Protein AF-A0A8H9XH12-F1 (afdb_monomer_lite)

pLDDT: mean 78.9, std 15.02, range [36.19, 98.56]

Structure (mmCIF, N/CA/C/O backbone):
data_AF-A0A8H9XH12-F1
#
_entry.id   AF-A0A8H9XH12-F1
#
loop_
_atom_site.group_PDB
_atom_site.id
_atom_site.type_symbol
_atom_site.label_atom_id
_atom_site.label_alt_id
_atom_site.label_comp_id
_atom_site.label_asym_id
_atom_site.label_entity_id
_atom_site.label_seq_id
_atom_site.pdbx_PDB_ins_code
_atom_site.Cartn_x
_atom_site.Cartn_y
_atom_site.Cartn_z
_atom_site.occupancy
_atom_site.B_iso_or_equiv
_atom_site.auth_seq_id
_atom_site.auth_comp_id
_atom_site.auth_asym_id
_atom_site.auth_atom_id
_atom_site.pdbx_PDB_model_num
ATOM 1 N N . MET A 1 1 ? 43.914 60.835 -54.145 1.00 37.31 1 MET A N 1
ATOM 2 C CA . MET A 1 1 ? 42.679 60.831 -53.328 1.00 37.31 1 MET A CA 1
ATOM 3 C C . MET A 1 1 ? 42.451 59.414 -52.824 1.00 37.31 1 MET A C 1
ATOM 5 O O . MET A 1 1 ? 42.849 58.476 -53.497 1.00 37.31 1 MET A O 1
ATOM 9 N N . ARG A 1 2 ? 41.960 59.294 -51.589 1.00 40.66 2 ARG A N 1
ATOM 10 C CA . ARG A 1 2 ? 42.021 58.115 -50.711 1.00 40.66 2 ARG A CA 1
ATOM 11 C C . ARG A 1 2 ? 41.244 56.916 -51.279 1.00 40.66 2 ARG A C 1
ATOM 13 O O . ARG A 1 2 ? 40.056 57.050 -51.544 1.00 40.66 2 ARG A O 1
ATOM 20 N N . GLY A 1 3 ? 41.914 55.771 -51.423 1.00 36.19 3 GLY A N 1
ATOM 21 C CA . GLY A 1 3 ? 41.292 54.472 -51.695 1.00 36.19 3 GLY A CA 1
ATOM 22 C C . GLY A 1 3 ? 40.954 53.767 -50.383 1.00 36.19 3 GLY A C 1
ATOM 23 O O . GLY A 1 3 ? 41.804 53.662 -49.501 1.00 36.19 3 GLY A O 1
ATOM 24 N N . ALA A 1 4 ? 39.699 53.355 -50.238 1.00 48.38 4 ALA A N 1
ATOM 25 C CA . ALA A 1 4 ? 39.167 52.674 -49.068 1.00 48.38 4 ALA A CA 1
ATOM 26 C C . ALA A 1 4 ? 39.126 51.148 -49.278 1.00 48.38 4 ALA A C 1
ATOM 28 O O . ALA A 1 4 ? 38.654 50.693 -50.316 1.00 48.38 4 ALA A O 1
ATOM 29 N N . GLY A 1 5 ? 39.532 50.397 -48.244 1.00 48.69 5 GLY A N 1
ATOM 30 C CA . GLY A 1 5 ? 39.209 48.977 -48.008 1.00 48.69 5 GLY A CA 1
ATOM 31 C C . GLY A 1 5 ? 40.157 47.946 -48.648 1.00 48.69 5 GLY A C 1
ATOM 32 O O . GLY A 1 5 ? 40.681 48.225 -49.722 1.00 48.69 5 GLY A O 1
ATOM 33 N N . PRO A 1 6 ? 40.378 46.750 -48.044 1.00 47.06 6 PRO A N 1
ATOM 34 C CA . PRO A 1 6 ? 39.585 46.108 -46.986 1.00 47.06 6 PRO A CA 1
ATOM 35 C C . PRO A 1 6 ? 40.439 45.465 -45.857 1.00 47.06 6 PRO A C 1
ATOM 37 O O . PRO A 1 6 ? 41.031 44.408 -46.041 1.00 47.06 6 PRO A O 1
ATOM 40 N N . CYS A 1 7 ? 40.430 46.023 -44.640 1.00 48.88 7 CYS A N 1
ATOM 41 C CA . CYS A 1 7 ? 40.978 45.349 -43.441 1.00 48.88 7 CYS A CA 1
ATOM 42 C C . CYS A 1 7 ? 39.920 44.573 -42.630 1.00 48.88 7 CYS A C 1
ATOM 44 O O . CYS A 1 7 ? 40.171 44.186 -41.494 1.00 48.88 7 CYS A O 1
ATOM 46 N N . ALA A 1 8 ? 38.728 44.334 -43.180 1.00 53.47 8 ALA A N 1
ATOM 47 C CA . ALA A 1 8 ? 37.582 43.836 -42.413 1.00 53.47 8 ALA A CA 1
ATOM 48 C C . ALA A 1 8 ? 37.115 42.418 -42.800 1.00 53.47 8 ALA A C 1
ATOM 50 O O . ALA A 1 8 ? 35.943 42.106 -42.625 1.00 53.47 8 ALA A O 1
ATOM 51 N N . LEU A 1 9 ? 37.997 41.556 -43.328 1.00 52.59 9 LEU A N 1
ATOM 52 C CA . LEU A 1 9 ? 37.641 40.159 -43.648 1.00 52.59 9 LEU A CA 1
ATOM 53 C C . LEU A 1 9 ? 38.366 39.086 -42.818 1.00 52.59 9 LEU A C 1
ATOM 55 O O . LEU A 1 9 ? 38.007 37.918 -42.908 1.00 52.59 9 LEU A O 1
ATOM 59 N N . ALA A 1 10 ? 39.338 39.443 -41.974 1.00 53.94 10 ALA A N 1
ATOM 60 C CA . ALA A 1 10 ? 40.112 38.449 -41.216 1.00 53.94 10 ALA A CA 1
ATOM 61 C C . ALA A 1 10 ? 39.46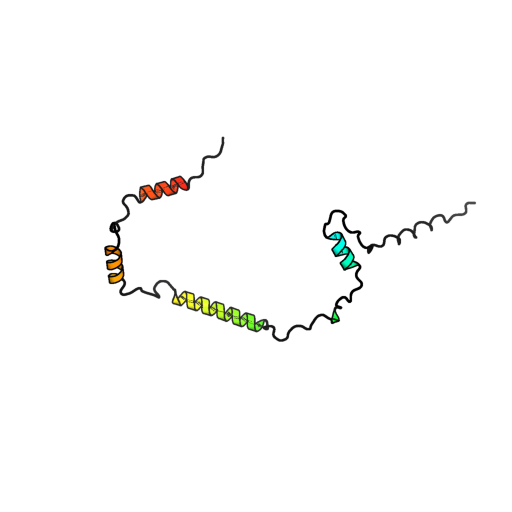4 38.008 -39.883 1.00 53.94 10 ALA A C 1
ATOM 63 O O . ALA A 1 10 ? 39.897 37.025 -39.292 1.00 53.94 10 ALA A O 1
ATOM 64 N N . GLY A 1 11 ? 38.425 38.701 -39.398 1.00 51.84 11 GLY A N 1
ATOM 65 C CA . GLY A 1 11 ? 37.828 38.441 -38.076 1.00 51.84 11 GLY A CA 1
ATOM 66 C C . GLY A 1 11 ? 36.705 37.396 -38.034 1.00 51.84 11 GLY A C 1
ATOM 67 O O . GLY A 1 11 ? 36.321 36.969 -36.951 1.00 51.84 11 GLY A O 1
ATOM 68 N N . LEU A 1 12 ? 36.167 36.974 -39.184 1.00 55.25 12 LEU A N 1
ATOM 69 C CA . LEU A 1 12 ? 34.961 36.129 -39.250 1.00 55.25 12 LEU A CA 1
ATOM 70 C C . LEU A 1 12 ? 35.242 34.617 -39.284 1.00 55.25 12 LEU A C 1
ATOM 72 O O . LEU A 1 12 ? 34.311 33.831 -39.152 1.00 55.25 12 LEU A O 1
ATOM 76 N N . LEU A 1 13 ? 36.504 34.192 -39.418 1.00 54.41 13 LEU A N 1
ATOM 77 C CA . LEU A 1 13 ? 36.868 32.767 -39.506 1.00 54.41 13 LEU A CA 1
ATOM 78 C C . LEU A 1 13 ? 37.330 32.150 -38.174 1.00 54.41 13 LEU A C 1
ATOM 80 O O . LEU A 1 13 ? 37.478 30.936 -38.088 1.00 54.41 13 LEU A O 1
ATOM 84 N N . ALA A 1 14 ? 37.509 32.947 -37.116 1.00 55.78 14 ALA A N 1
ATOM 85 C CA . ALA A 1 14 ? 37.891 32.438 -35.793 1.00 55.78 14 ALA A CA 1
ATOM 86 C C . ALA A 1 14 ? 36.697 31.918 -34.961 1.00 55.78 14 ALA A C 1
ATOM 88 O O . ALA A 1 14 ? 36.894 31.310 -33.913 1.00 55.78 14 ALA A O 1
ATOM 89 N N . GLY A 1 15 ? 35.458 32.137 -35.420 1.00 50.53 15 GLY A N 1
ATOM 90 C CA . GLY A 1 15 ? 34.238 31.786 -34.682 1.00 50.53 15 GLY A CA 1
ATOM 91 C C . GLY A 1 15 ? 33.797 30.321 -34.778 1.00 50.53 15 GLY A C 1
ATOM 92 O O . GLY A 1 15 ? 32.902 29.923 -34.042 1.00 50.53 15 GLY A O 1
ATOM 93 N N . CYS A 1 16 ? 34.402 29.512 -35.656 1.00 55.03 16 CYS A N 1
ATOM 94 C CA . CYS A 1 16 ? 34.032 28.100 -35.846 1.00 55.03 16 CYS A CA 1
ATOM 95 C C . CYS A 1 16 ? 34.990 27.105 -35.166 1.00 55.03 16 CYS A C 1
ATOM 97 O O . CYS A 1 16 ? 34.834 25.901 -35.344 1.00 55.03 16 CYS A O 1
ATOM 99 N N . ALA A 1 17 ? 35.983 27.582 -34.406 1.00 56.38 17 ALA A N 1
ATOM 100 C CA . ALA A 1 17 ? 36.949 26.717 -33.722 1.00 56.38 17 ALA A CA 1
ATOM 101 C C . ALA A 1 17 ? 36.485 26.247 -32.331 1.00 56.38 17 ALA A C 1
ATOM 103 O O . ALA A 1 17 ? 37.084 25.334 -31.766 1.00 56.38 17 ALA A O 1
ATOM 104 N N . SER A 1 18 ? 35.424 26.831 -31.765 1.00 57.66 18 SER A N 1
ATOM 105 C CA . SER A 1 18 ? 34.795 26.270 -30.574 1.00 57.66 18 SER A CA 1
ATOM 106 C 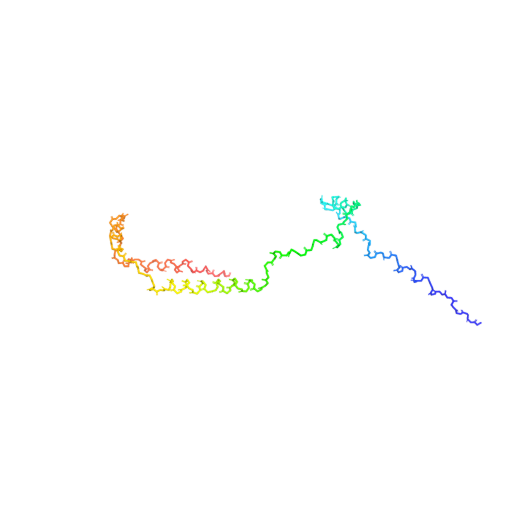C . SER A 1 18 ? 33.872 25.142 -31.012 1.00 57.66 18 SER A C 1
ATOM 108 O O . SER A 1 18 ? 32.787 25.370 -31.531 1.00 57.66 18 SER A O 1
ATOM 110 N N . THR A 1 19 ? 34.302 23.900 -30.824 1.00 61.59 19 THR A N 1
ATOM 111 C CA . THR A 1 19 ? 33.410 22.741 -30.862 1.00 61.59 19 THR A CA 1
ATOM 112 C C . THR A 1 19 ? 32.629 22.716 -29.543 1.00 61.59 19 THR A C 1
ATOM 114 O O . THR A 1 19 ? 33.185 22.258 -28.543 1.00 61.59 19 THR A O 1
ATOM 117 N N . PRO A 1 20 ? 31.361 23.180 -29.479 1.00 65.62 20 PRO A N 1
ATOM 118 C CA . PRO A 1 20 ? 30.571 23.139 -28.240 1.00 65.62 20 PRO A CA 1
ATOM 119 C C . PRO A 1 20 ? 30.271 21.703 -27.778 1.00 65.62 20 PRO A C 1
ATOM 121 O O . PRO A 1 20 ? 29.763 21.498 -26.683 1.00 65.62 20 PRO A O 1
ATOM 124 N N . PHE A 1 21 ? 30.604 20.718 -28.615 1.00 65.69 21 PHE A N 1
ATOM 125 C CA . PHE A 1 21 ? 30.478 19.286 -28.367 1.00 65.69 21 PHE A CA 1
ATOM 126 C C . PHE A 1 21 ? 31.837 18.599 -28.157 1.00 65.69 21 PHE A C 1
ATOM 128 O O . PHE A 1 21 ? 31.949 17.393 -28.367 1.00 65.69 21 PHE A O 1
ATOM 135 N N . ALA A 1 22 ? 32.888 19.345 -27.791 1.00 71.75 22 ALA A N 1
ATOM 136 C CA . ALA A 1 22 ? 34.147 18.725 -27.390 1.00 71.75 22 ALA A CA 1
ATOM 137 C C . ALA A 1 22 ? 33.898 17.795 -26.196 1.00 71.75 22 ALA A C 1
ATOM 139 O O . ALA A 1 22 ? 33.286 18.196 -25.204 1.00 71.75 22 ALA A O 1
ATOM 140 N N . ALA A 1 23 ? 34.369 16.553 -26.302 1.00 68.31 23 ALA A N 1
ATOM 141 C CA . ALA A 1 23 ? 34.312 15.614 -25.194 1.00 68.31 23 ALA A CA 1
ATOM 142 C C . ALA A 1 23 ? 35.084 16.199 -24.002 1.00 68.31 23 ALA A C 1
ATOM 144 O O . ALA A 1 23 ? 36.244 16.588 -24.144 1.00 68.31 23 ALA A O 1
ATOM 145 N N . ALA A 1 24 ? 34.434 16.277 -22.842 1.00 69.69 24 ALA A N 1
ATOM 146 C CA . ALA A 1 24 ? 35.089 16.720 -21.621 1.00 69.69 24 ALA A CA 1
ATOM 147 C C . ALA A 1 24 ? 36.175 15.711 -21.217 1.00 69.69 24 ALA A C 1
ATOM 149 O O . ALA A 1 24 ? 35.954 14.497 -21.254 1.00 69.69 24 ALA A O 1
ATOM 150 N N . GLU A 1 25 ? 37.347 16.209 -20.830 1.00 75.31 25 GLU A N 1
ATOM 151 C CA . GLU A 1 25 ? 38.378 15.373 -20.218 1.00 75.31 25 GLU A CA 1
ATOM 152 C C . GLU A 1 25 ? 37.912 14.897 -18.840 1.00 75.31 25 GLU A C 1
ATOM 154 O O . GLU A 1 25 ? 37.204 15.608 -18.120 1.00 75.31 25 GLU A O 1
ATOM 159 N N . ALA A 1 26 ? 38.287 13.672 -18.472 1.00 75.69 26 ALA A N 1
ATOM 160 C CA . ALA A 1 26 ? 37.901 13.133 -17.180 1.00 75.69 26 ALA A CA 1
ATOM 161 C C . ALA A 1 26 ? 38.588 13.902 -16.038 1.00 75.69 26 ALA A C 1
ATOM 163 O O . ALA A 1 26 ? 39.784 14.192 -16.132 1.00 75.69 26 ALA A O 1
ATOM 164 N N . PRO A 1 27 ? 37.867 14.195 -14.944 1.00 75.62 27 PRO A N 1
ATOM 165 C CA . PRO A 1 27 ? 38.437 14.881 -13.792 1.00 75.62 27 PRO A CA 1
ATOM 166 C C . PRO A 1 27 ? 39.510 14.002 -13.122 1.00 75.62 27 PRO A C 1
ATOM 168 O O . PRO A 1 27 ? 39.280 12.820 -12.851 1.00 75.62 27 PRO A O 1
ATOM 171 N N . ALA A 1 28 ? 40.699 14.573 -12.894 1.00 73.06 28 ALA A N 1
ATOM 172 C CA . ALA A 1 28 ? 41.904 13.853 -12.457 1.00 73.06 28 ALA A CA 1
ATOM 173 C C . ALA A 1 28 ? 41.820 13.276 -11.029 1.00 73.06 28 ALA A C 1
ATOM 175 O O . ALA A 1 28 ? 42.619 12.421 -10.655 1.00 73.06 28 ALA A O 1
ATOM 176 N N . ASP A 1 29 ? 40.860 13.740 -10.236 1.00 86.31 29 ASP A N 1
ATOM 177 C CA . ASP A 1 29 ? 40.598 13.358 -8.849 1.00 86.31 29 ASP A CA 1
ATOM 178 C C . ASP A 1 29 ? 39.547 12.242 -8.705 1.00 86.31 29 ASP A C 1
ATOM 180 O O . ASP A 1 29 ? 39.297 11.765 -7.597 1.00 86.31 29 ASP A O 1
ATOM 184 N N . SER A 1 30 ? 38.937 11.785 -9.805 1.00 82.06 30 SER A N 1
ATOM 185 C CA . SER A 1 30 ? 37.897 10.759 -9.747 1.00 82.06 30 SER A CA 1
ATOM 186 C C . SER A 1 30 ? 38.478 9.337 -9.794 1.00 82.06 30 SER A C 1
ATOM 188 O O . SER A 1 30 ? 39.086 8.949 -10.796 1.00 82.06 30 SER A O 1
ATOM 190 N N . PRO A 1 31 ? 38.212 8.485 -8.782 1.00 87.44 31 PRO A N 1
ATOM 191 C CA . PRO A 1 31 ? 38.685 7.098 -8.762 1.00 87.44 31 PRO A CA 1
ATOM 192 C C . PRO A 1 31 ? 38.038 6.218 -9.846 1.00 87.44 31 PRO A C 1
ATOM 194 O O . PRO A 1 31 ? 38.513 5.116 -10.107 1.00 87.44 31 PRO A O 1
ATOM 197 N N . VAL A 1 32 ? 36.961 6.688 -10.488 1.00 88.75 32 VAL A N 1
ATOM 198 C CA . VAL A 1 32 ? 36.243 5.968 -11.555 1.00 88.75 32 VAL A CA 1
ATOM 199 C C . VAL A 1 32 ? 36.489 6.553 -12.949 1.00 88.75 32 VAL A C 1
AT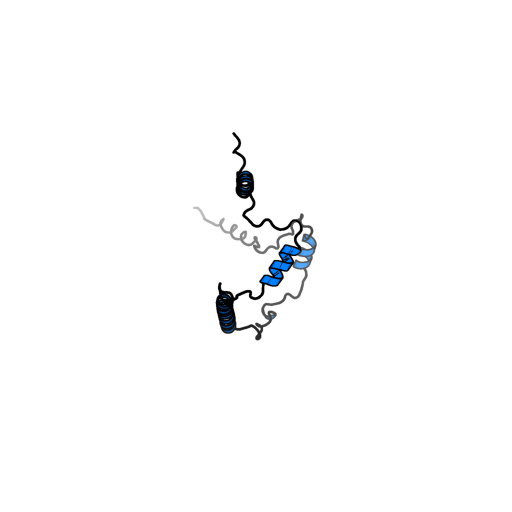OM 201 O O . VAL A 1 32 ? 35.961 6.024 -13.926 1.00 88.75 32 VAL A O 1
ATOM 204 N N . ALA A 1 33 ? 37.302 7.612 -13.067 1.00 86.44 33 ALA A N 1
ATOM 205 C CA . ALA A 1 33 ? 37.580 8.303 -14.329 1.00 86.44 33 ALA A CA 1
ATOM 206 C C . ALA A 1 33 ? 38.018 7.344 -15.444 1.00 86.44 33 ALA A C 1
ATOM 208 O O . ALA A 1 33 ? 37.477 7.389 -16.547 1.00 86.44 33 ALA A O 1
ATOM 209 N N . ALA A 1 34 ? 38.948 6.432 -15.145 1.00 84.50 34 ALA A N 1
ATOM 210 C CA . ALA A 1 34 ? 39.445 5.463 -16.118 1.00 84.50 34 ALA A CA 1
ATOM 211 C C . ALA A 1 34 ? 38.334 4.531 -16.633 1.00 84.50 34 ALA A C 1
ATOM 213 O O . ALA A 1 34 ? 38.204 4.349 -17.839 1.00 84.50 34 ALA A O 1
ATOM 214 N N . ALA A 1 35 ? 37.491 4.001 -15.742 1.00 85.62 35 ALA A N 1
ATOM 215 C CA . ALA A 1 35 ? 36.400 3.097 -16.111 1.00 85.62 35 ALA A CA 1
ATOM 216 C C . ALA A 1 35 ? 35.295 3.802 -16.917 1.00 85.62 35 ALA A C 1
ATOM 218 O O . ALA A 1 35 ? 34.751 3.230 -17.860 1.00 85.62 35 ALA A O 1
ATOM 219 N N . VAL A 1 36 ? 34.981 5.055 -16.574 1.00 85.81 36 VAL A N 1
ATOM 220 C CA . VAL A 1 36 ? 34.006 5.867 -17.316 1.00 85.81 36 VAL A CA 1
ATOM 221 C C . VAL A 1 36 ? 34.530 6.204 -18.710 1.00 85.81 36 VAL A C 1
ATOM 223 O O . VAL A 1 36 ? 33.791 6.055 -19.679 1.00 85.81 36 VAL A O 1
ATOM 226 N N . MET A 1 37 ? 35.798 6.607 -18.838 1.00 85.38 37 MET A N 1
ATOM 227 C CA . MET A 1 37 ? 36.392 6.932 -20.139 1.00 85.38 37 MET A CA 1
ATOM 228 C C . MET A 1 37 ? 36.564 5.708 -21.027 1.00 85.38 37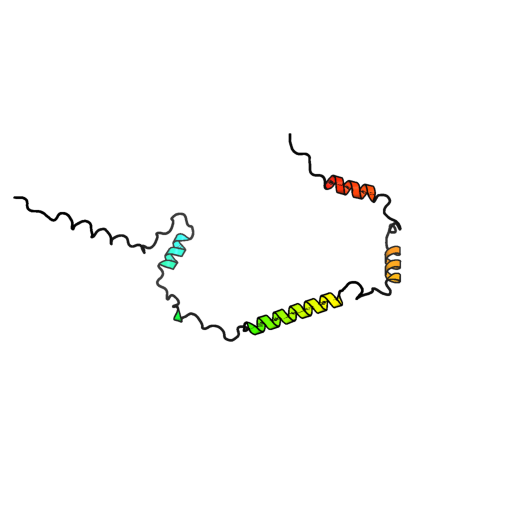 MET A C 1
ATOM 230 O O . MET A 1 37 ? 36.296 5.799 -22.222 1.00 85.38 37 MET A O 1
ATOM 234 N N . GLU A 1 38 ? 36.961 4.572 -20.455 1.00 85.81 38 GLU A N 1
ATOM 235 C CA . GLU A 1 38 ? 36.968 3.287 -21.154 1.00 85.81 38 GLU A CA 1
ATOM 236 C C . GLU A 1 38 ? 35.566 2.970 -21.678 1.00 85.81 38 GLU A C 1
ATOM 238 O O . GLU A 1 38 ? 35.374 2.675 -22.853 1.00 85.81 38 GLU A O 1
ATOM 243 N N . GLY A 1 39 ? 34.548 3.141 -20.832 1.00 84.00 39 GLY A N 1
ATOM 244 C CA . GLY A 1 39 ? 33.173 2.898 -21.224 1.00 84.00 39 GLY A CA 1
ATOM 245 C C . GLY A 1 39 ? 32.627 3.868 -22.279 1.00 84.00 39 GLY A C 1
ATOM 246 O O . GLY A 1 39 ? 31.853 3.444 -23.137 1.00 84.00 39 GLY A O 1
ATOM 247 N N . ALA A 1 40 ? 33.006 5.142 -22.217 1.00 83.25 40 ALA A N 1
ATOM 248 C CA . ALA A 1 40 ? 32.562 6.171 -23.154 1.00 83.25 40 ALA A CA 1
ATOM 249 C C . ALA A 1 40 ? 33.254 6.062 -24.521 1.00 83.25 40 ALA A C 1
ATOM 251 O O . ALA A 1 40 ? 32.659 6.409 -25.536 1.00 83.25 40 ALA A O 1
ATOM 252 N N . ARG A 1 41 ? 34.508 5.593 -24.546 1.00 83.25 41 ARG A N 1
ATOM 253 C CA . ARG A 1 41 ? 35.302 5.402 -25.771 1.00 83.25 41 ARG A CA 1
ATOM 254 C C . ARG A 1 41 ? 35.108 4.033 -26.408 1.00 83.25 41 ARG A C 1
ATOM 256 O O . ARG A 1 41 ? 35.443 3.877 -27.577 1.00 83.25 41 ARG A O 1
ATOM 263 N N . ALA A 1 42 ? 34.614 3.055 -25.652 1.00 85.19 42 ALA A N 1
ATOM 264 C CA . ALA A 1 42 ? 34.306 1.741 -26.181 1.00 85.19 42 ALA A CA 1
ATOM 265 C C . ALA A 1 42 ? 33.292 1.865 -27.325 1.00 85.19 42 ALA A C 1
ATOM 267 O O . ALA A 1 42 ? 32.185 2.378 -27.140 1.00 85.19 42 ALA A O 1
ATOM 268 N N . ASP A 1 43 ? 33.683 1.367 -28.493 1.00 78.25 43 ASP A N 1
ATOM 269 C CA . ASP A 1 43 ? 32.796 1.216 -29.637 1.00 78.25 43 ASP A CA 1
ATOM 270 C C . ASP A 1 43 ? 31.880 0.018 -29.371 1.00 78.25 43 ASP A C 1
ATOM 272 O O . ASP A 1 43 ? 32.292 -1.144 -29.431 1.00 78.25 43 ASP A O 1
ATOM 276 N N . ARG A 1 44 ? 30.656 0.311 -28.933 1.00 82.12 44 ARG A N 1
ATOM 277 C CA . ARG A 1 44 ? 29.645 -0.686 -28.578 1.00 82.12 44 ARG A CA 1
ATOM 278 C C . ARG A 1 44 ? 28.401 -0.411 -29.397 1.00 82.12 44 ARG A C 1
ATOM 280 O O . ARG A 1 44 ? 28.054 0.746 -29.622 1.00 82.12 44 ARG A O 1
ATOM 287 N N . ALA A 1 45 ? 27.688 -1.469 -29.764 1.00 84.69 45 ALA A N 1
ATOM 288 C CA . ALA A 1 45 ? 26.327 -1.315 -30.249 1.00 84.69 45 ALA A CA 1
ATOM 289 C C . ALA A 1 45 ? 25.485 -0.698 -29.122 1.00 84.69 45 ALA A C 1
ATOM 291 O O . ALA A 1 45 ? 25.266 -1.328 -28.084 1.00 84.69 45 ALA A O 1
ATOM 292 N N . TYR A 1 46 ? 25.080 0.557 -29.301 1.00 83.44 46 TYR A N 1
ATOM 293 C CA . TYR A 1 46 ? 24.125 1.206 -28.415 1.00 83.44 46 TYR A CA 1
ATOM 294 C C . TYR A 1 46 ? 22.718 0.805 -28.843 1.00 83.44 46 TYR A C 1
ATOM 296 O O . TYR A 1 46 ? 22.461 0.749 -30.045 1.00 83.44 46 TYR A O 1
ATOM 304 N N . PRO A 1 47 ? 21.813 0.543 -27.888 1.00 88.50 47 PRO A N 1
ATOM 305 C CA . PRO A 1 47 ? 20.420 0.341 -28.229 1.00 88.50 47 PRO A CA 1
ATOM 306 C C . PRO A 1 47 ? 19.881 1.606 -28.897 1.00 88.50 47 PRO A C 1
ATOM 308 O O . PRO A 1 47 ? 20.055 2.723 -28.399 1.00 88.50 47 PRO A O 1
ATOM 311 N N . GLU A 1 48 ? 19.239 1.422 -30.036 1.00 90.38 48 GLU A N 1
ATOM 312 C CA . GLU A 1 48 ? 18.534 2.468 -30.747 1.00 90.38 48 GLU A CA 1
ATOM 313 C C . GLU A 1 48 ? 17.141 2.676 -30.141 1.00 90.38 48 GLU A C 1
ATOM 315 O O . GLU A 1 48 ? 16.606 1.850 -29.401 1.00 90.38 48 GLU A O 1
ATOM 320 N N . PHE A 1 49 ? 16.487 3.786 -30.489 1.00 87.50 49 PHE A N 1
ATOM 321 C CA . PHE A 1 49 ? 15.100 4.019 -30.072 1.00 87.50 49 PHE A CA 1
ATOM 322 C C . PHE A 1 49 ? 14.133 2.934 -30.575 1.00 87.50 49 PHE A C 1
ATOM 324 O O . PHE A 1 49 ? 13.081 2.735 -29.971 1.00 87.50 49 PHE A O 1
ATOM 331 N N . CYS A 1 50 ? 14.477 2.231 -31.658 1.00 88.12 50 CYS A N 1
ATOM 332 C CA . CYS A 1 50 ? 13.703 1.107 -32.180 1.00 88.12 50 CYS A CA 1
ATOM 333 C C . CYS A 1 50 ? 13.862 -0.181 -31.351 1.00 88.12 50 CYS A C 1
ATOM 335 O O . CYS A 1 50 ? 12.998 -1.050 -31.443 1.00 88.12 50 CYS A O 1
ATOM 337 N N . ASP A 1 51 ? 14.894 -0.272 -30.502 1.00 92.75 51 ASP A N 1
ATOM 338 C CA . ASP A 1 51 ? 15.106 -1.393 -29.578 1.00 92.75 51 ASP A CA 1
ATOM 339 C C . ASP A 1 51 ? 14.259 -1.270 -28.303 1.00 92.75 51 ASP A C 1
ATOM 341 O O . ASP A 1 51 ? 14.221 -2.188 -27.479 1.00 92.75 51 ASP A O 1
ATOM 345 N N . ILE A 1 52 ? 13.566 -0.139 -28.116 1.00 88.88 52 ILE A N 1
ATOM 346 C CA . ILE A 1 52 ? 12.636 0.033 -27.002 1.00 88.88 52 ILE A CA 1
ATOM 347 C C . ILE A 1 52 ? 11.468 -0.940 -27.207 1.00 88.88 52 ILE A C 1
ATOM 349 O O . ILE A 1 52 ? 10.752 -0.838 -28.208 1.00 88.88 52 ILE A O 1
ATOM 353 N N . PRO A 1 53 ? 11.230 -1.866 -26.264 1.00 90.62 53 PRO A N 1
ATOM 354 C CA . PRO A 1 53 ? 10.138 -2.811 -26.394 1.00 90.62 53 PRO A CA 1
ATOM 355 C C . PRO A 1 53 ? 8.790 -2.075 -26.425 1.00 90.62 53 PRO A C 1
ATOM 357 O O . PRO A 1 53 ? 8.624 -1.037 -25.771 1.00 90.62 53 PRO A O 1
ATOM 360 N N . PRO A 1 54 ? 7.797 -2.610 -27.155 1.00 88.75 54 PRO A N 1
ATOM 361 C CA . PRO A 1 54 ? 6.458 -2.046 -27.153 1.00 88.75 54 PRO A CA 1
ATOM 362 C C . PRO A 1 54 ? 5.865 -2.076 -25.742 1.00 88.75 54 PRO A C 1
ATOM 364 O O . PRO A 1 54 ? 6.237 -2.897 -24.899 1.00 88.75 54 PRO A O 1
ATOM 367 N N . LYS A 1 55 ? 4.911 -1.173 -25.488 1.00 86.69 55 LYS A N 1
ATOM 368 C CA . LYS A 1 55 ? 4.180 -1.147 -24.219 1.00 86.69 55 LYS A CA 1
ATOM 369 C C . LYS A 1 55 ? 3.571 -2.537 -23.965 1.00 86.69 55 LYS A C 1
ATOM 371 O O . LYS A 1 55 ? 2.890 -3.034 -24.858 1.00 86.69 55 LYS A O 1
ATOM 376 N N . PRO A 1 56 ? 3.741 -3.118 -22.767 1.00 89.88 56 PRO A N 1
ATOM 377 C CA . PRO A 1 56 ? 3.068 -4.361 -22.424 1.00 89.88 56 PRO A CA 1
ATOM 378 C C . PRO A 1 56 ? 1.540 -4.215 -22.510 1.00 89.88 56 PRO A C 1
ATOM 380 O O . PRO A 1 56 ? 0.974 -3.172 -22.151 1.00 89.88 56 PRO A O 1
ATOM 383 N N . ASP A 1 57 ? 0.877 -5.263 -22.993 1.00 90.25 57 ASP A N 1
ATOM 384 C CA . ASP A 1 57 ? -0.583 -5.303 -23.157 1.00 90.25 57 ASP A CA 1
ATOM 385 C C . ASP A 1 57 ? -1.313 -5.738 -21.876 1.00 90.25 57 ASP A C 1
ATOM 387 O O . ASP A 1 57 ? -2.519 -5.542 -21.742 1.00 90.25 57 ASP A O 1
ATOM 391 N N . ASP A 1 58 ? -0.580 -6.280 -20.903 1.00 89.88 58 ASP A N 1
ATOM 392 C CA . ASP A 1 58 ? -1.066 -6.772 -19.610 1.00 89.88 58 ASP A CA 1
ATOM 393 C C . ASP A 1 58 ? -1.100 -5.689 -18.516 1.00 89.88 58 ASP A C 1
ATOM 395 O O . ASP A 1 58 ? -1.315 -5.968 -17.333 1.00 89.88 58 ASP A O 1
ATOM 399 N N . VAL A 1 59 ? -0.937 -4.420 -18.896 1.00 91.75 59 VAL A N 1
ATOM 400 C CA . VAL A 1 59 ? -1.038 -3.302 -17.959 1.00 91.75 59 VAL A CA 1
ATOM 401 C C . VAL A 1 59 ? -2.503 -3.009 -17.656 1.00 91.75 59 VAL A C 1
ATOM 403 O O . VAL A 1 59 ? -3.292 -2.678 -18.543 1.00 91.75 59 VAL A O 1
ATOM 406 N N . ARG A 1 60 ? -2.850 -3.039 -16.364 1.00 92.44 60 ARG A N 1
ATOM 407 C CA . ARG A 1 60 ? -4.185 -2.677 -15.872 1.00 92.44 60 ARG A CA 1
ATOM 408 C C . ARG A 1 60 ? -4.638 -1.317 -16.442 1.00 92.44 60 ARG A C 1
ATOM 410 O O . ARG A 1 60 ? -3.973 -0.306 -16.189 1.00 92.44 60 ARG A O 1
ATOM 417 N N . PRO A 1 61 ? -5.794 -1.239 -17.128 1.00 94.06 61 PRO A N 1
ATOM 418 C CA . PRO A 1 61 ? -6.300 0.017 -17.664 1.00 94.06 61 PRO A CA 1
ATOM 419 C C . PRO A 1 61 ? -6.746 0.978 -16.544 1.00 94.06 61 PRO A C 1
ATOM 421 O O . PRO A 1 61 ? -7.220 0.540 -15.492 1.00 94.06 61 PRO A O 1
ATOM 424 N N . PRO A 1 62 ? -6.702 2.307 -16.763 1.00 94.38 62 PRO A N 1
ATOM 425 C CA . PRO A 1 62 ? -7.052 3.301 -15.739 1.00 94.38 62 PRO A CA 1
ATOM 426 C C . PRO A 1 62 ? -8.443 3.121 -15.109 1.00 94.38 62 PRO A C 1
ATOM 428 O O . PRO A 1 62 ? -8.635 3.361 -13.919 1.00 94.38 62 PRO A O 1
ATOM 431 N N . ARG A 1 63 ? -9.431 2.651 -15.883 1.00 95.88 63 ARG A N 1
ATOM 432 C CA . ARG A 1 63 ? -10.787 2.397 -15.366 1.00 95.88 63 ARG A CA 1
ATOM 433 C C . ARG A 1 63 ? -10.833 1.265 -14.341 1.00 95.88 63 ARG A C 1
ATOM 435 O O . ARG A 1 63 ? -11.661 1.305 -13.436 1.00 95.88 63 ARG A O 1
ATOM 442 N N . GLU A 1 64 ? -9.965 0.269 -14.465 1.00 96.50 64 GLU A N 1
ATOM 443 C CA . GLU A 1 64 ? -9.882 -0.817 -13.489 1.00 96.50 64 GLU A CA 1
ATOM 444 C C . GLU A 1 64 ? -9.222 -0.363 -12.191 1.00 96.50 64 GLU A C 1
ATOM 446 O O . GLU A 1 64 ? -9.661 -0.774 -11.119 1.00 96.50 64 GLU A O 1
ATOM 451 N N . TRP A 1 65 ? -8.257 0.561 -12.257 1.00 97.31 65 TRP A N 1
ATOM 452 C CA . TRP A 1 65 ? -7.742 1.234 -11.062 1.00 97.31 65 TRP A CA 1
ATOM 453 C C . TRP A 1 65 ? -8.841 1.990 -10.318 1.00 97.31 65 TRP A C 1
ATOM 455 O O . TRP A 1 65 ? -8.993 1.809 -9.113 1.00 97.31 65 TRP A O 1
ATOM 465 N N . ALA A 1 66 ? -9.658 2.767 -11.033 1.00 96.75 66 ALA A N 1
ATOM 466 C CA . ALA A 1 66 ? -10.774 3.489 -10.424 1.00 96.75 66 ALA A CA 1
ATOM 467 C C . ALA A 1 66 ? -11.774 2.544 -9.732 1.00 96.75 66 ALA A C 1
ATOM 469 O O . ALA A 1 66 ? -12.233 2.825 -8.626 1.00 96.75 66 ALA A O 1
ATOM 470 N N . ARG A 1 67 ? -12.076 1.391 -10.346 1.00 97.94 67 ARG A N 1
ATOM 471 C CA . ARG A 1 67 ? -12.933 0.358 -9.738 1.00 97.94 67 ARG A CA 1
ATOM 472 C C . ARG A 1 67 ? -12.312 -0.248 -8.481 1.00 97.94 67 ARG A C 1
ATOM 474 O O . ARG A 1 67 ? -13.021 -0.427 -7.496 1.00 97.94 67 ARG A O 1
ATOM 481 N N . ALA A 1 68 ? -11.014 -0.547 -8.507 1.00 97.75 68 ALA A N 1
ATOM 482 C CA . ALA A 1 68 ? -10.306 -1.089 -7.352 1.00 97.75 68 ALA A CA 1
ATOM 483 C C . ALA A 1 68 ? -10.314 -0.102 -6.173 1.00 97.75 68 ALA A C 1
ATOM 485 O O . ALA A 1 68 ? -10.619 -0.496 -5.053 1.00 97.75 68 ALA A O 1
ATOM 486 N N . VAL A 1 69 ? -10.071 1.186 -6.434 1.00 98.25 69 VAL A N 1
ATOM 487 C CA . VAL A 1 69 ? -10.147 2.241 -5.410 1.00 98.25 69 VAL A CA 1
ATOM 488 C C . VAL A 1 69 ? -11.557 2.342 -4.828 1.00 98.25 69 VAL A C 1
ATOM 490 O O . VAL A 1 69 ? -11.718 2.340 -3.611 1.00 98.25 69 VAL A O 1
ATOM 493 N N . ALA A 1 70 ? -12.590 2.355 -5.674 1.00 98.06 70 ALA A N 1
ATOM 494 C CA . ALA A 1 70 ? -13.974 2.398 -5.207 1.00 98.06 70 ALA A CA 1
ATOM 495 C C . ALA A 1 70 ? -14.347 1.182 -4.337 1.00 98.06 70 ALA A C 1
ATOM 497 O O . ALA A 1 70 ? -15.108 1.321 -3.380 1.00 98.06 70 ALA A O 1
ATOM 498 N N . ALA A 1 71 ? -13.808 -0.003 -4.647 1.00 98.12 71 ALA A N 1
ATOM 499 C CA . ALA A 1 71 ? -13.996 -1.189 -3.819 1.00 98.12 71 ALA A CA 1
ATOM 500 C C . ALA A 1 71 ? -13.343 -1.024 -2.438 1.00 98.12 71 ALA A C 1
ATOM 502 O O . ALA A 1 71 ? -14.015 -1.242 -1.436 1.00 98.12 71 ALA A O 1
ATOM 503 N N . VAL A 1 72 ? -12.092 -0.554 -2.386 1.00 98.44 72 VAL A N 1
ATOM 504 C CA . VAL A 1 72 ? -11.365 -0.320 -1.126 1.00 98.44 72 VAL A CA 1
ATOM 505 C C . VAL A 1 72 ? -12.075 0.704 -0.239 1.00 98.44 72 VAL A C 1
ATOM 507 O O . VAL A 1 72 ? -12.218 0.476 0.958 1.00 98.44 72 VAL A O 1
ATOM 510 N N . GLU A 1 73 ? -12.565 1.812 -0.800 1.00 98.56 73 GLU A N 1
ATOM 511 C CA . GLU A 1 73 ? -13.289 2.825 -0.016 1.00 98.56 73 GLU A CA 1
ATOM 512 C C . GLU A 1 73 ? -14.618 2.297 0.540 1.00 98.56 73 GLU A C 1
ATOM 514 O O . GLU A 1 73 ? -15.000 2.617 1.667 1.00 98.56 73 GLU A O 1
ATOM 519 N N . ARG A 1 74 ? -15.316 1.439 -0.211 1.00 98.44 74 ARG A N 1
ATOM 520 C CA . ARG A 1 74 ? -16.524 0.770 0.284 1.00 98.44 74 ARG A CA 1
ATOM 521 C C . ARG A 1 74 ? -16.204 -0.212 1.410 1.00 98.44 74 ARG A C 1
ATOM 523 O O . ARG A 1 74 ? -16.919 -0.226 2.408 1.00 98.44 74 ARG A O 1
ATOM 530 N N . ASP A 1 75 ? -15.147 -1.005 1.268 1.00 98.00 75 ASP A N 1
ATOM 531 C CA . ASP A 1 75 ? -14.735 -1.973 2.290 1.00 98.00 75 ASP A CA 1
ATOM 532 C C . ASP A 1 75 ? -14.285 -1.256 3.567 1.00 98.00 75 ASP A C 1
ATOM 534 O O . ASP A 1 75 ? -14.645 -1.654 4.674 1.00 98.00 75 ASP A O 1
ATOM 538 N N . ARG A 1 76 ? -13.576 -0.133 3.415 1.00 96.69 76 ARG A N 1
ATOM 539 C CA . ARG A 1 76 ? -13.255 0.785 4.507 1.00 96.69 76 ARG A CA 1
ATOM 540 C C . ARG A 1 76 ? -14.522 1.252 5.219 1.00 96.69 76 ARG A C 1
ATOM 542 O O . ARG A 1 76 ? -14.591 1.142 6.438 1.00 96.69 76 ARG A O 1
ATOM 549 N N . ALA A 1 77 ? -15.506 1.778 4.487 1.00 96.62 77 ALA A N 1
ATOM 550 C CA . ALA A 1 77 ? -16.756 2.247 5.083 1.00 96.62 77 ALA A CA 1
ATOM 551 C C . ALA A 1 77 ? -17.468 1.122 5.852 1.00 96.62 77 ALA A C 1
ATOM 553 O O . ALA A 1 77 ? -17.860 1.315 6.998 1.00 96.62 77 ALA A O 1
ATOM 554 N N . ALA A 1 78 ? -17.543 -0.078 5.271 1.00 94.69 78 ALA A N 1
ATOM 555 C CA . ALA A 1 78 ? -18.120 -1.245 5.933 1.00 94.69 78 ALA A CA 1
ATOM 556 C C . ALA A 1 78 ? -17.365 -1.629 7.218 1.00 94.69 78 ALA A C 1
ATOM 558 O O . ALA A 1 78 ? -17.992 -1.957 8.223 1.00 94.69 78 ALA A O 1
ATOM 559 N N . LEU A 1 79 ? -16.031 -1.554 7.211 1.00 93.00 79 LEU A N 1
ATOM 560 C CA . LEU A 1 79 ? -15.212 -1.819 8.392 1.00 93.00 79 LEU A CA 1
ATOM 561 C C . LEU A 1 79 ? -15.456 -0.789 9.501 1.00 93.00 79 LEU A C 1
ATOM 563 O O . LEU A 1 79 ? -15.550 -1.176 10.664 1.00 93.00 79 LEU A O 1
ATOM 567 N N . TYR A 1 80 ? -15.576 0.499 9.168 1.00 92.25 80 TYR A N 1
ATOM 568 C CA . TYR A 1 80 ? -15.899 1.538 10.151 1.00 92.25 80 TYR A CA 1
ATOM 569 C C . TYR A 1 80 ? -17.252 1.289 10.819 1.00 92.25 80 TYR A C 1
ATOM 571 O O . TYR A 1 80 ? -17.339 1.369 12.039 1.00 92.25 80 TYR A O 1
ATOM 579 N N . GLU A 1 81 ? -18.275 0.917 10.053 1.00 89.62 81 GLU A N 1
ATOM 580 C CA . GLU A 1 81 ? -19.591 0.574 10.607 1.00 89.62 81 GLU A CA 1
ATOM 581 C C . GLU A 1 81 ? -19.533 -0.688 11.484 1.00 89.62 81 GLU A C 1
ATOM 583 O O . GLU A 1 81 ? -20.039 -0.710 12.608 1.00 89.62 81 GLU A O 1
ATOM 588 N N . ALA A 1 82 ? -18.846 -1.735 11.017 1.00 86.38 82 ALA A N 1
ATOM 589 C CA . ALA A 1 82 ? -18.702 -2.988 11.759 1.00 86.38 82 ALA A CA 1
ATOM 590 C C . ALA A 1 82 ? -17.919 -2.826 13.075 1.00 86.38 82 ALA A C 1
ATOM 592 O O . ALA A 1 82 ? -18.125 -3.587 14.019 1.00 86.38 82 ALA A O 1
ATOM 593 N N . THR A 1 83 ? -17.015 -1.847 13.136 1.00 86.44 83 THR A N 1
ATOM 594 C CA . THR A 1 83 ? -16.158 -1.569 14.300 1.00 86.44 83 THR A CA 1
ATOM 595 C C . THR A 1 83 ? -16.604 -0.350 15.100 1.00 86.44 83 THR A C 1
ATOM 597 O O . THR A 1 83 ? -15.934 0.009 16.073 1.00 86.44 83 THR A O 1
ATOM 600 N N . ALA A 1 84 ? -17.725 0.275 14.726 1.00 86.25 84 ALA A N 1
ATOM 601 C CA . ALA A 1 84 ? -18.266 1.417 15.439 1.00 86.25 84 ALA A CA 1
ATOM 602 C C . ALA A 1 84 ? -18.449 1.084 16.929 1.00 86.25 84 ALA A C 1
ATOM 604 O O . ALA A 1 84 ? -18.698 -0.064 17.324 1.00 86.25 84 ALA A O 1
ATOM 605 N N . ALA A 1 85 ? -18.281 2.102 17.777 1.00 73.00 85 ALA A N 1
ATOM 606 C CA . ALA A 1 85 ? -18.529 1.954 19.202 1.00 73.00 85 ALA A CA 1
ATOM 607 C C . ALA A 1 85 ? -19.946 1.389 19.398 1.00 73.00 85 ALA A C 1
ATOM 609 O O . ALA A 1 85 ? -20.886 1.860 18.763 1.00 73.00 85 ALA A O 1
ATOM 610 N N . SER A 1 86 ? -20.071 0.373 20.255 1.00 66.62 86 SER A N 1
ATOM 611 C CA . SER A 1 86 ? -21.324 -0.347 20.539 1.00 66.62 86 SER A CA 1
ATOM 612 C C . SER A 1 86 ? -21.767 -1.418 19.525 1.00 66.62 86 SER A C 1
ATOM 614 O O . SER A 1 86 ? -22.772 -2.073 19.788 1.00 66.62 86 SER A O 1
ATOM 616 N N . THR A 1 87 ? -21.028 -1.680 18.437 1.00 68.38 87 THR A N 1
ATOM 617 C CA . THR A 1 87 ? -21.328 -2.811 17.520 1.00 68.38 87 THR A CA 1
ATOM 618 C C . THR A 1 87 ? -20.816 -4.157 18.052 1.00 68.38 87 THR A C 1
ATOM 620 O O . THR A 1 87 ? -21.256 -5.221 17.617 1.00 68.38 87 THR A O 1
ATOM 623 N N . TRP A 1 88 ? -19.911 -4.130 19.031 1.00 67.50 88 TRP A N 1
ATOM 624 C CA . TRP A 1 88 ? -19.402 -5.314 19.715 1.00 67.50 88 TRP A CA 1
ATOM 625 C C . TRP A 1 88 ? -19.487 -5.130 21.233 1.00 67.50 88 TRP A C 1
ATOM 627 O O . TRP A 1 88 ? -19.109 -4.092 21.775 1.00 67.50 88 TRP A O 1
ATOM 637 N N . THR A 1 89 ? -19.986 -6.162 21.913 1.00 73.75 89 THR A N 1
ATOM 638 C CA . THR A 1 89 ? -20.027 -6.272 23.375 1.00 73.75 89 THR A CA 1
ATOM 639 C C . THR A 1 89 ? -19.216 -7.494 23.785 1.00 73.75 89 THR A C 1
ATOM 641 O O . THR A 1 89 ? -19.281 -8.542 23.143 1.00 73.75 89 THR A O 1
ATOM 644 N N . LEU A 1 90 ? -18.426 -7.353 24.850 1.00 75.31 90 LEU A N 1
ATOM 645 C CA . LEU A 1 90 ? -17.640 -8.442 25.420 1.00 75.31 90 LEU A CA 1
ATOM 646 C C . LEU A 1 90 ? -18.444 -9.108 26.553 1.00 75.31 90 LEU A C 1
ATOM 648 O O . LEU A 1 90 ? -18.379 -8.683 27.708 1.00 75.31 90 LEU A O 1
ATOM 652 N N . ASP A 1 91 ? -19.217 -10.141 26.217 1.00 82.00 91 ASP A N 1
ATOM 653 C CA . ASP A 1 91 ? -19.999 -10.919 27.186 1.00 82.00 91 ASP A CA 1
ATOM 654 C C . ASP A 1 91 ? -19.148 -11.967 27.923 1.00 82.00 91 ASP A C 1
ATOM 656 O O . ASP A 1 91 ? -18.082 -12.383 27.469 1.00 82.00 91 ASP A O 1
ATOM 660 N N . GLY A 1 92 ? -19.610 -12.416 29.097 1.00 79.94 92 GLY A N 1
ATOM 661 C CA . GLY A 1 92 ? -18.977 -13.525 29.833 1.00 79.94 92 GLY A CA 1
ATOM 662 C C . GLY A 1 92 ? -17.598 -13.214 30.437 1.00 79.94 92 GLY A C 1
ATOM 663 O O . GLY A 1 92 ? -16.891 -14.115 30.891 1.00 79.94 92 GLY A O 1
ATOM 664 N N . THR A 1 93 ? -17.209 -11.942 30.492 1.00 86.75 93 THR A N 1
ATOM 665 C CA . THR A 1 93 ? -15.885 -11.496 30.958 1.00 86.75 93 THR A CA 1
ATOM 666 C C . THR A 1 93 ? -15.702 -11.580 32.472 1.00 86.75 93 THR A C 1
ATOM 668 O O . THR A 1 93 ? -14.567 -11.579 32.947 1.00 86.75 93 THR A O 1
ATOM 671 N N . ALA A 1 94 ? -16.790 -11.717 33.237 1.00 86.94 94 ALA A N 1
ATOM 672 C CA . ALA A 1 94 ? -16.763 -11.750 34.698 1.00 86.94 94 ALA A CA 1
ATOM 673 C C . ALA A 1 94 ? -15.826 -12.841 35.237 1.00 86.94 94 ALA A C 1
ATOM 675 O O . ALA A 1 94 ? -14.942 -12.557 36.036 1.00 86.94 94 ALA A O 1
ATOM 676 N N . ALA A 1 95 ? -15.938 -14.075 34.736 1.00 87.50 95 ALA A N 1
ATOM 677 C CA . ALA A 1 95 ? -15.105 -15.182 35.206 1.00 87.50 95 ALA A CA 1
ATOM 678 C C . ALA A 1 95 ? -13.614 -14.984 34.879 1.00 87.50 95 ALA A C 1
ATOM 680 O O . ALA A 1 95 ? -12.747 -15.403 35.643 1.00 87.50 95 ALA A O 1
ATOM 681 N N . PHE A 1 96 ? -13.304 -14.348 33.746 1.00 86.62 96 PHE A N 1
ATOM 682 C CA . PHE A 1 96 ? -11.932 -13.971 33.407 1.00 86.62 96 PHE A CA 1
ATOM 683 C C . PHE A 1 96 ? -11.411 -12.873 34.340 1.00 86.62 96 PHE A C 1
ATOM 685 O O . PHE A 1 96 ? -10.315 -13.012 34.879 1.00 86.62 96 PHE A O 1
ATOM 692 N N . ALA A 1 97 ? -12.208 -11.828 34.579 1.00 86.88 97 ALA A N 1
ATOM 693 C CA . ALA A 1 97 ? -11.852 -10.732 35.473 1.00 86.88 97 ALA A CA 1
ATOM 694 C C . ALA A 1 97 ? -11.619 -11.218 36.912 1.00 86.88 97 ALA A C 1
ATOM 696 O O . ALA A 1 97 ? -10.627 -10.830 37.525 1.00 86.88 97 ALA A O 1
ATOM 697 N N . GLU A 1 98 ? -12.468 -12.110 37.431 1.00 86.50 98 GLU A N 1
ATOM 698 C CA . GLU A 1 98 ? -12.279 -12.709 38.759 1.00 86.50 98 GLU A CA 1
ATOM 699 C C . GLU A 1 98 ? -10.974 -13.511 38.845 1.00 86.50 98 GLU A C 1
ATOM 701 O O . GLU A 1 98 ? -10.189 -13.322 39.775 1.00 86.50 98 GLU A O 1
ATOM 706 N N . ARG A 1 99 ? -10.678 -14.352 37.842 1.00 86.56 99 ARG A N 1
ATOM 707 C CA . ARG A 1 99 ? -9.406 -15.094 37.795 1.00 86.56 99 ARG A CA 1
ATOM 708 C C . ARG A 1 99 ? -8.197 -14.164 37.735 1.00 86.56 99 ARG A C 1
ATOM 710 O O . ARG A 1 99 ? -7.210 -14.413 38.420 1.00 86.56 99 ARG A O 1
ATOM 717 N N . ALA A 1 100 ? -8.270 -13.099 36.941 1.00 86.44 100 ALA A N 1
ATOM 718 C CA . ALA A 1 100 ? -7.189 -12.128 36.817 1.00 86.44 100 ALA A CA 1
ATOM 719 C C . ALA A 1 100 ? -6.930 -11.386 38.139 1.00 86.44 100 ALA A C 1
ATOM 721 O O . ALA A 1 100 ? -5.776 -11.219 38.527 1.00 86.44 100 ALA A O 1
ATOM 722 N N . ARG A 1 101 ? -7.986 -10.995 38.867 1.00 84.19 101 ARG A N 1
ATOM 723 C CA . ARG A 1 101 ? -7.857 -10.372 40.196 1.00 84.19 101 ARG A CA 1
ATOM 724 C C . ARG A 1 101 ? -7.269 -11.331 41.225 1.00 84.19 101 ARG A C 1
ATOM 726 O O . ARG A 1 101 ? -6.413 -10.916 41.995 1.00 84.19 101 ARG A O 1
ATOM 733 N N . ALA A 1 102 ? -7.696 -12.594 41.218 1.00 84.94 102 ALA A N 1
ATOM 734 C CA . ALA A 1 102 ? -7.182 -13.612 42.133 1.00 84.94 102 ALA A CA 1
ATOM 735 C C . ALA A 1 102 ? -5.703 -13.959 41.875 1.00 84.94 102 ALA A C 1
ATOM 737 O O . ALA A 1 102 ? -4.979 -14.282 42.811 1.00 84.94 102 ALA A O 1
ATOM 738 N N . ALA A 1 103 ? -5.251 -13.891 40.618 1.00 85.88 103 ALA A N 1
ATOM 739 C CA . ALA A 1 103 ? -3.866 -14.173 40.238 1.00 85.88 103 ALA A CA 1
ATOM 740 C C . ALA A 1 103 ? -2.897 -13.003 40.498 1.00 85.88 103 ALA A C 1
ATOM 742 O O . ALA A 1 103 ? -1.684 -13.206 40.540 1.00 85.88 103 ALA A O 1
ATOM 743 N N . ALA A 1 104 ? -3.399 -11.778 40.659 1.00 81.38 104 ALA A N 1
ATOM 744 C CA . ALA A 1 104 ? -2.567 -10.609 40.904 1.00 81.38 104 ALA A CA 1
ATOM 745 C C . ALA A 1 104 ? -2.048 -10.591 42.353 1.00 81.38 104 ALA A C 1
ATOM 747 O O . ALA A 1 104 ? -2.824 -10.620 43.306 1.00 81.38 104 ALA A O 1
ATOM 748 N N . THR A 1 105 ? -0.725 -10.522 42.526 1.00 78.62 105 THR A N 1
ATOM 749 C CA . THR A 1 105 ? -0.079 -10.334 43.835 1.00 78.62 105 THR A CA 1
ATOM 750 C C . THR A 1 105 ? 0.962 -9.212 43.746 1.00 78.62 105 THR A C 1
ATOM 752 O O . THR A 1 105 ? 1.913 -9.346 42.975 1.00 78.62 105 THR A O 1
ATOM 755 N N . PRO A 1 106 ? 0.827 -8.128 44.533 1.00 71.25 106 PRO A N 1
ATOM 756 C CA . PRO A 1 106 ? -0.294 -7.837 45.430 1.00 71.25 106 PRO A CA 1
ATOM 757 C C . PRO A 1 106 ? -1.608 -7.598 44.655 1.00 71.25 106 PRO A C 1
ATOM 759 O O . PRO A 1 106 ? -1.564 -7.265 43.467 1.00 71.25 106 PRO A O 1
ATOM 762 N N . PRO A 1 107 ? -2.776 -7.779 45.296 1.00 68.25 107 PRO A N 1
ATOM 763 C CA . PRO A 1 107 ? -4.059 -7.525 44.652 1.00 68.25 107 PRO A CA 1
ATOM 764 C C . PRO A 1 107 ? -4.145 -6.064 44.176 1.00 68.25 107 PRO A C 1
ATOM 766 O O . PRO A 1 107 ? -3.658 -5.164 44.870 1.00 68.25 107 PRO A O 1
ATOM 769 N N . PRO A 1 108 ? -4.758 -5.797 43.007 1.00 66.00 108 PRO A N 1
ATOM 770 C CA . PRO A 1 108 ? -4.921 -4.441 42.508 1.00 66.00 108 PRO A CA 1
ATOM 771 C C . PRO A 1 108 ? -5.790 -3.644 43.482 1.00 66.00 108 PRO A C 1
ATOM 773 O O . PRO A 1 108 ? -6.855 -4.099 43.900 1.00 66.00 108 PRO A O 1
ATOM 776 N N . VAL A 1 109 ? -5.330 -2.449 43.851 1.00 67.25 109 VAL A N 1
ATOM 777 C CA . VAL A 1 109 ? -6.055 -1.563 44.765 1.00 67.25 109 VAL A CA 1
ATOM 778 C C . VAL A 1 109 ? -7.370 -1.152 44.099 1.00 67.25 109 VAL A C 1
ATOM 780 O O . VAL A 1 109 ? -7.371 -0.515 43.046 1.00 67.25 109 VAL A O 1
ATOM 783 N N . ALA A 1 110 ? -8.500 -1.539 44.691 1.00 57.25 110 ALA A N 1
ATOM 784 C CA . ALA A 1 110 ? -9.809 -1.064 44.268 1.00 57.25 110 ALA A CA 1
ATOM 785 C C . ALA A 1 110 ? -9.998 0.373 44.776 1.00 57.25 110 ALA A C 1
ATOM 787 O O . ALA A 1 110 ? -10.201 0.598 45.967 1.00 57.25 110 ALA A O 1
ATOM 788 N N . GLY A 1 111 ? -9.893 1.339 43.867 1.00 61.72 111 GLY A N 1
ATOM 789 C CA . GLY A 1 111 ? -9.962 2.768 44.169 1.00 61.72 111 GLY A CA 1
ATOM 790 C C . GLY A 1 111 ? -8.825 3.519 43.489 1.00 61.72 111 GLY A C 1
ATOM 791 O O . GLY A 1 111 ? -7.748 2.960 43.285 1.00 61.72 111 GLY A O 1
ATOM 792 N N . ALA A 1 112 ? -9.080 4.773 43.098 1.00 57.12 112 ALA A N 1
ATOM 793 C CA . ALA A 1 112 ? -8.058 5.651 42.531 1.00 57.12 112 ALA A CA 1
ATOM 794 C C . ALA A 1 112 ? -6.786 5.575 43.392 1.00 57.12 112 ALA A C 1
ATOM 796 O O . ALA A 1 112 ? -6.905 5.628 44.622 1.00 57.12 112 ALA A O 1
ATOM 797 N N . PRO A 1 113 ? -5.585 5.424 42.799 1.00 58.31 113 PRO A N 1
ATOM 798 C CA . PRO A 1 113 ? -4.376 5.367 43.597 1.00 58.31 113 PRO A CA 1
ATOM 799 C C . PRO A 1 113 ? -4.337 6.638 44.443 1.00 58.31 113 PRO A C 1
ATOM 801 O O . PRO A 1 113 ? -4.493 7.744 43.916 1.00 58.31 113 PRO A O 1
ATOM 804 N N . SER A 1 114 ? -4.133 6.488 45.753 1.00 60.62 114 SER A N 1
ATOM 805 C CA . SER A 1 114 ? -4.050 7.596 46.720 1.00 60.62 114 SER A CA 1
ATOM 806 C C . SER A 1 114 ? -3.009 8.660 46.337 1.00 60.62 114 SER A C 1
ATOM 808 O O . SER A 1 114 ? -2.985 9.737 46.917 1.00 60.62 114 SER A O 1
ATOM 810 N N . ASN A 1 115 ? -2.179 8.367 45.331 1.00 66.56 115 ASN A N 1
ATOM 811 C CA . ASN A 1 115 ? -1.123 9.204 44.782 1.00 66.56 115 ASN A CA 1
ATOM 812 C C . ASN A 1 115 ? -1.413 9.734 43.367 1.00 66.56 115 ASN A C 1
ATOM 814 O O . ASN A 1 115 ? -0.476 10.124 42.679 1.00 66.56 115 ASN A O 1
ATOM 818 N N . THR A 1 116 ? -2.669 9.761 42.906 1.00 74.88 116 THR A N 1
ATOM 819 C CA . THR A 1 116 ? -2.998 10.296 41.566 1.00 74.88 116 THR A CA 1
ATOM 820 C C . THR A 1 116 ? -2.484 11.731 41.396 1.00 74.88 116 THR A C 1
ATOM 822 O O . THR A 1 116 ? -1.884 12.046 40.373 1.00 74.88 116 THR A O 1
ATOM 825 N N . GLU A 1 117 ? -2.628 12.573 42.426 1.00 81.44 117 GLU A N 1
ATOM 826 C CA . GLU A 1 117 ? -2.125 13.953 42.389 1.00 81.44 117 GLU A CA 1
ATOM 827 C C . GLU A 1 117 ? -0.592 14.017 42.427 1.00 81.44 117 GLU A C 1
ATOM 829 O O . GLU A 1 117 ? 0.008 14.787 41.686 1.00 81.44 117 GLU A O 1
ATOM 834 N N . ALA A 1 118 ? 0.060 13.166 43.225 1.00 83.31 118 ALA A N 1
ATOM 835 C CA . ALA A 1 118 ? 1.522 13.105 43.280 1.00 83.31 118 ALA A CA 1
ATOM 836 C C . ALA A 1 118 ? 2.129 12.639 41.944 1.00 83.31 118 ALA A C 1
ATOM 838 O O . ALA A 1 118 ? 3.127 13.189 41.487 1.00 83.31 118 ALA A O 1
ATOM 839 N N . PHE A 1 119 ? 1.499 11.664 41.285 1.00 80.75 119 PHE A N 1
ATOM 840 C CA . PHE A 1 119 ? 1.883 11.206 39.951 1.00 80.75 119 PHE A CA 1
ATOM 841 C C . PHE A 1 119 ? 1.623 12.278 38.882 1.00 80.75 119 PHE A C 1
ATOM 843 O O . PHE A 1 119 ? 2.467 12.511 38.020 1.00 80.75 119 PHE A O 1
ATOM 850 N N . ALA A 1 120 ? 0.482 12.972 38.953 1.00 87.88 120 ALA A N 1
ATOM 851 C CA . ALA A 1 120 ? 0.186 14.082 38.055 1.00 87.88 120 ALA A CA 1
ATOM 852 C C . ALA A 1 120 ? 1.192 15.233 38.219 1.00 87.88 120 ALA A C 1
ATOM 854 O O . ALA A 1 120 ? 1.601 15.822 37.221 1.00 87.88 120 ALA A O 1
ATOM 855 N N . GLN A 1 121 ? 1.623 15.528 39.448 1.00 86.94 121 GLN A N 1
ATOM 856 C CA . GLN A 1 121 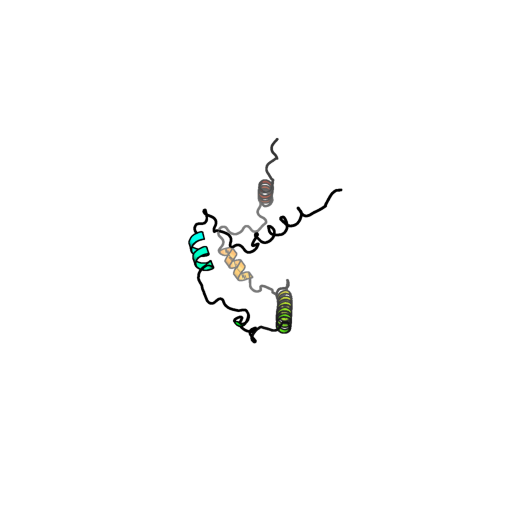? 2.645 16.537 39.716 1.00 86.94 121 GLN A CA 1
ATOM 857 C C . GLN A 1 121 ? 4.017 16.134 39.152 1.00 86.94 121 GLN A C 1
ATOM 859 O O . GLN A 1 121 ? 4.627 16.942 38.459 1.00 86.94 121 GLN A O 1
ATOM 864 N N . ASP A 1 122 ? 4.458 14.884 39.340 1.00 86.38 122 ASP A N 1
ATOM 865 C CA . ASP A 1 122 ? 5.715 14.372 38.758 1.00 86.38 122 ASP A CA 1
ATOM 866 C C . ASP A 1 122 ? 5.736 14.492 37.221 1.00 86.38 122 ASP A C 1
ATOM 868 O O . ASP A 1 122 ? 6.751 14.866 36.631 1.00 86.38 122 ASP A O 1
ATOM 872 N N . LEU A 1 123 ? 4.600 14.267 36.550 1.00 91.00 123 LEU A N 1
ATOM 873 C CA . LEU A 1 123 ? 4.491 14.485 35.104 1.00 91.00 123 LEU A CA 1
ATOM 874 C C . LEU A 1 123 ? 4.606 15.965 34.708 1.00 91.00 123 LEU A C 1
ATOM 876 O O . LEU A 1 123 ? 5.261 16.271 33.710 1.00 91.00 123 LEU A O 1
ATOM 880 N N . ARG A 1 124 ? 3.993 16.885 35.469 1.00 91.12 124 ARG A N 1
ATOM 881 C CA . ARG A 1 124 ? 4.094 18.338 35.223 1.00 91.12 124 ARG A CA 1
ATOM 882 C C . ARG A 1 124 ? 5.530 18.829 35.403 1.00 91.12 124 ARG A C 1
ATOM 884 O O . ARG A 1 124 ? 6.016 19.599 34.575 1.00 91.12 124 ARG A O 1
ATOM 891 N N . ASP A 1 125 ? 6.217 18.349 36.435 1.00 87.75 125 ASP A N 1
ATOM 892 C CA . ASP A 1 125 ? 7.597 18.736 36.730 1.00 87.75 125 ASP A CA 1
ATOM 893 C C . ASP A 1 125 ? 8.547 18.280 35.612 1.00 87.75 125 ASP A C 1
ATOM 895 O O . ASP A 1 125 ? 9.369 19.061 35.139 1.00 87.75 125 ASP A O 1
ATOM 899 N N . ARG A 1 126 ? 8.376 17.053 35.098 1.00 85.75 126 ARG A N 1
ATOM 900 C CA . ARG A 1 126 ? 9.148 16.544 33.946 1.00 85.75 126 ARG A CA 1
ATOM 90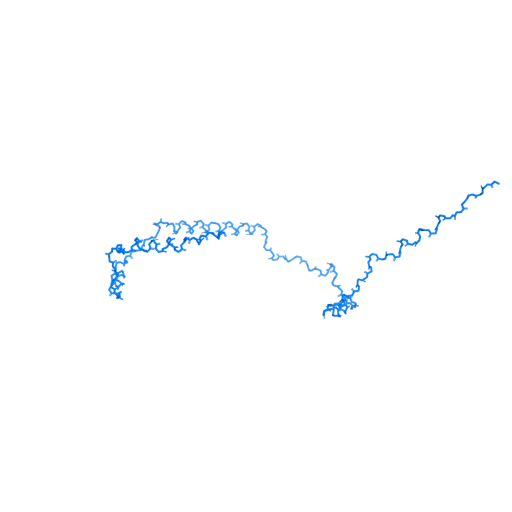1 C C . ARG A 1 126 ? 8.826 17.249 32.632 1.00 85.75 126 ARG A C 1
ATOM 903 O O . ARG A 1 126 ? 9.685 17.331 31.759 1.00 85.75 126 ARG A O 1
ATOM 910 N N . ALA A 1 127 ? 7.590 17.714 32.470 1.00 88.62 127 ALA A N 1
ATOM 911 C CA . ALA A 1 127 ? 7.153 18.435 31.280 1.00 88.62 127 ALA A CA 1
ATOM 912 C C . ALA A 1 127 ? 7.565 19.918 31.290 1.00 88.62 127 ALA A C 1
ATOM 914 O O . ALA A 1 127 ? 7.430 20.584 30.264 1.00 88.62 127 ALA A O 1
ATOM 915 N N . THR A 1 128 ? 8.058 20.442 32.419 1.00 86.31 128 THR A N 1
ATOM 916 C CA . THR A 1 128 ? 8.480 21.840 32.540 1.00 86.31 128 THR A CA 1
ATOM 917 C C . THR A 1 128 ? 9.888 22.016 31.952 1.00 86.31 128 THR A C 1
ATOM 919 O O . THR A 1 128 ? 10.842 21.428 32.466 1.00 86.31 128 THR A O 1
ATOM 922 N N . PRO A 1 129 ? 10.063 22.816 30.880 1.00 83.94 129 PRO A N 1
ATOM 923 C CA . PRO A 1 129 ? 11.376 23.066 30.291 1.00 83.94 129 PRO A CA 1
ATOM 924 C C . PRO A 1 129 ? 12.308 23.803 31.268 1.00 83.94 129 PRO A C 1
ATOM 926 O O . PRO A 1 129 ? 11.827 24.598 32.082 1.00 83.94 129 PRO A O 1
ATOM 929 N N . PRO A 1 130 ? 13.639 23.604 31.182 1.00 79.12 130 PRO A N 1
ATOM 930 C CA . PRO A 1 130 ? 14.584 24.346 32.010 1.00 79.12 130 PRO A CA 1
ATOM 931 C C . PRO A 1 130 ? 14.488 25.856 31.731 1.00 79.12 130 PRO A C 1
ATOM 933 O O . PRO A 1 130 ? 14.200 26.256 30.597 1.00 79.12 130 PRO A O 1
ATOM 936 N N . PRO A 1 131 ? 14.730 26.712 32.742 1.00 81.12 131 PRO A N 1
ATOM 937 C CA . PRO A 1 131 ? 14.674 28.155 32.556 1.00 81.12 131 PRO A CA 1
ATOM 938 C C . PRO A 1 131 ? 15.711 28.612 31.514 1.00 81.12 131 PRO A C 1
ATOM 940 O O . PRO A 1 131 ? 16.793 28.022 31.427 1.00 81.12 131 PRO A O 1
ATOM 943 N N . PRO A 1 132 ? 15.409 29.664 30.731 1.00 78.38 132 PRO A N 1
ATOM 944 C CA . PRO A 1 132 ? 16.337 30.175 29.733 1.00 78.38 132 PRO A CA 1
ATOM 945 C C . PRO A 1 132 ? 17.609 30.728 30.401 1.00 78.38 132 PRO A C 1
ATOM 947 O O . PRO A 1 132 ? 17.535 31.263 31.514 1.00 78.38 132 PRO A O 1
ATOM 950 N N . PRO A 1 133 ? 18.777 30.612 29.742 1.00 78.12 133 PRO A N 1
ATOM 951 C CA . PRO A 1 133 ? 20.019 31.192 30.244 1.00 78.12 133 PRO A CA 1
ATOM 952 C C . PRO A 1 133 ? 19.891 32.719 30.381 1.00 78.12 133 PRO A C 1
ATOM 954 O O . PRO A 1 133 ? 19.206 33.358 29.580 1.00 78.12 133 PRO A O 1
ATOM 957 N N . ARG A 1 134 ? 20.528 33.279 31.418 1.00 63.78 134 ARG A N 1
ATOM 958 C CA . ARG A 1 134 ? 20.648 34.732 31.626 1.00 63.78 134 ARG A CA 1
ATOM 959 C C . ARG A 1 134 ? 21.719 35.339 30.734 1.00 63.78 134 ARG A C 1
ATOM 961 O O . ARG A 1 134 ? 22.749 34.657 30.535 1.00 63.78 134 ARG A O 1
#

Secondary structure (DSSP, 8-state):
-PPP--S-SSSSSGGG---TTPPPPPPTT-TTHHHHHHHHHS---PPPGGGSPPPPTTSPPHHHHHHHHHHHHHHHHHHHHHTSTTS---TT-HHHHHHHHHH-SSPPPSSS-TTHHHHHHHHHHHHSPPPPP-

Foldseek 3Di:
DDDDDDPDDPPPPVVPPDPVPPDDQFDPPDPCNVVVVCVVPDPDPDDDPVNPDDDDPPDDDPVVVVVVVVVVVVVVVVVCVCPPPPNDDDPPCVVVVVVVQVPDVVGPDDDDPPCPVVVVVVVVVVVDDDDDDD

Sequence (134 aa):
MRGAGPCALAGLLAGCASTPFAAAEAPADSPVAAAVMEGARADRAYPEFCDIPPKPDDVRPPREWARAVAAVERDRAALYEATAASTWTLDGTAAFAERARAAATPPPVAGAPSNTEAFAQDLRDRATPPPPPR

Radius of gyration: 40.94 Å; chains: 1; bounding box: 64×76×100 Å